Protein AF-A0A7K3WTP9-F1 (afdb_monomer_lite)

pLDDT: mean 82.83, std 19.03, range [39.19, 98.0]

Structure (mmCIF, N/CA/C/O backbone):
data_AF-A0A7K3WTP9-F1
#
_entry.id   AF-A0A7K3WTP9-F1
#
loop_
_atom_site.group_PDB
_atom_site.id
_atom_site.type_symbol
_atom_site.label_atom_id
_atom_site.label_alt_id
_atom_site.label_comp_id
_atom_site.label_asym_id
_atom_site.label_entity_id
_atom_site.label_seq_id
_atom_site.pdbx_PDB_ins_code
_atom_site.Cartn_x
_atom_site.Cartn_y
_atom_site.Cartn_z
_atom_site.occupancy
_atom_site.B_iso_or_equiv
_atom_site.auth_seq_id
_atom_site.auth_comp_id
_atom_site.auth_asym_id
_atom_site.auth_atom_id
_atom_site.pdbx_PDB_model_num
ATOM 1 N N . MET A 1 1 ? 40.029 -42.516 0.073 1.00 51.38 1 MET A N 1
ATOM 2 C CA . MET A 1 1 ? 38.880 -42.295 0.991 1.00 51.38 1 MET A CA 1
ATOM 3 C C . MET A 1 1 ? 38.984 -41.029 1.869 1.00 51.38 1 MET A C 1
ATOM 5 O O . MET A 1 1 ? 38.198 -40.892 2.796 1.00 51.38 1 MET A O 1
ATOM 9 N N . LYS A 1 2 ? 39.900 -40.074 1.604 1.00 48.75 2 LYS A N 1
ATOM 10 C CA . LYS A 1 2 ? 39.974 -38.787 2.342 1.00 48.75 2 LYS A CA 1
ATOM 11 C C . LYS A 1 2 ? 39.281 -37.622 1.614 1.00 48.75 2 LYS A C 1
ATOM 13 O O . LYS A 1 2 ? 38.815 -36.695 2.258 1.00 48.75 2 LYS A O 1
ATOM 18 N N . THR A 1 3 ? 39.133 -37.714 0.293 1.00 53.31 3 THR A N 1
ATOM 19 C CA . THR A 1 3 ? 38.517 -36.688 -0.565 1.00 53.31 3 THR A CA 1
ATOM 20 C C . THR A 1 3 ? 36.985 -36.664 -0.510 1.00 53.31 3 THR A C 1
ATOM 22 O O . THR A 1 3 ? 36.389 -35.613 -0.712 1.00 53.31 3 THR A O 1
ATOM 25 N N . LEU A 1 4 ? 36.335 -37.778 -0.148 1.00 50.91 4 LEU A N 1
ATOM 2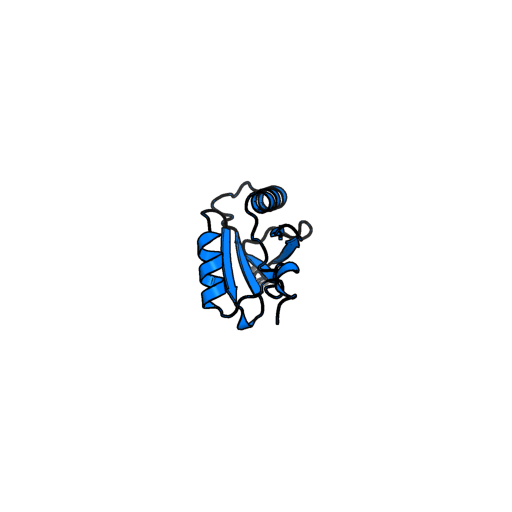6 C CA . LEU A 1 4 ? 34.868 -37.857 -0.064 1.00 50.91 4 LEU A CA 1
ATOM 27 C C . LEU A 1 4 ? 34.294 -37.112 1.158 1.00 50.91 4 LEU A C 1
ATOM 29 O O . LEU A 1 4 ? 33.164 -36.640 1.125 1.00 50.91 4 LEU A O 1
ATOM 33 N N . ARG A 1 5 ? 35.089 -36.957 2.227 1.00 53.50 5 ARG A N 1
ATOM 34 C CA . ARG A 1 5 ? 34.670 -36.249 3.450 1.00 53.50 5 ARG A CA 1
ATOM 35 C C . ARG A 1 5 ? 34.644 -34.726 3.284 1.00 53.50 5 ARG A C 1
ATOM 37 O O . ARG A 1 5 ? 33.949 -34.060 4.037 1.00 53.50 5 ARG A O 1
ATOM 44 N N . PHE A 1 6 ? 35.356 -34.185 2.292 1.00 53.78 6 PHE A N 1
ATOM 45 C CA . PHE A 1 6 ? 35.395 -32.742 2.034 1.00 53.78 6 PHE A CA 1
ATOM 46 C C . PHE A 1 6 ? 34.172 -32.241 1.251 1.00 53.78 6 PHE A C 1
ATOM 48 O O . PHE A 1 6 ? 33.679 -31.152 1.521 1.00 53.78 6 PHE A O 1
ATOM 55 N N . ILE A 1 7 ? 33.628 -33.051 0.337 1.00 57.59 7 ILE A N 1
ATOM 56 C CA . ILE A 1 7 ? 32.474 -32.663 -0.497 1.00 57.59 7 ILE A CA 1
ATOM 57 C C . ILE A 1 7 ? 31.197 -32.512 0.347 1.00 57.59 7 ILE A C 1
ATOM 59 O O . ILE A 1 7 ? 30.390 -31.619 0.102 1.00 57.59 7 ILE A O 1
ATOM 63 N N . LEU A 1 8 ? 31.042 -33.329 1.392 1.00 54.25 8 LEU A N 1
ATOM 64 C CA . LEU A 1 8 ? 29.842 -33.319 2.231 1.00 54.25 8 LEU A CA 1
ATOM 65 C C . LEU A 1 8 ? 29.759 -32.083 3.151 1.00 54.25 8 LEU A C 1
ATOM 67 O O . LEU A 1 8 ? 28.665 -31.626 3.466 1.00 54.25 8 LEU A O 1
ATOM 71 N N . VAL A 1 9 ? 30.904 -31.498 3.526 1.00 57.12 9 VAL A N 1
ATOM 72 C CA . VAL A 1 9 ? 30.959 -30.269 4.342 1.00 57.12 9 VAL A CA 1
ATOM 73 C C . VAL A 1 9 ? 30.634 -29.028 3.504 1.00 57.12 9 VAL A C 1
ATOM 75 O O . VAL A 1 9 ? 29.955 -28.126 3.984 1.00 57.12 9 VAL A O 1
ATOM 78 N N . VAL A 1 10 ? 31.040 -28.998 2.230 1.00 56.41 10 VAL A N 1
ATOM 79 C CA . VAL A 1 10 ? 30.742 -27.871 1.326 1.00 56.41 10 VAL A CA 1
ATOM 80 C C . VAL A 1 10 ? 29.247 -27.802 0.984 1.00 56.41 10 VAL A C 1
ATOM 82 O O . VAL A 1 10 ? 28.690 -26.710 0.893 1.00 56.41 10 VAL A O 1
ATOM 85 N N . PHE A 1 11 ? 28.562 -28.946 0.882 1.00 55.41 11 PHE A N 1
ATOM 86 C CA . PHE A 1 11 ? 27.118 -28.982 0.614 1.00 55.41 11 PHE A CA 1
ATOM 87 C C . PHE A 1 11 ? 26.268 -28.488 1.798 1.00 55.41 11 PHE A C 1
ATOM 89 O O . PHE A 1 11 ? 25.235 -27.855 1.593 1.00 55.41 11 PHE A O 1
ATOM 96 N N . ALA A 1 12 ? 26.716 -28.717 3.038 1.00 56.16 12 ALA A N 1
ATOM 97 C CA . ALA A 1 12 ? 25.992 -28.288 4.236 1.00 56.16 12 ALA A CA 1
ATOM 98 C C . ALA A 1 12 ? 26.034 -26.764 4.462 1.00 56.16 12 ALA A C 1
ATOM 100 O O . ALA A 1 12 ? 25.110 -26.210 5.049 1.00 56.16 12 ALA A O 1
ATOM 101 N N . ILE A 1 13 ? 27.067 -26.070 3.971 1.00 55.16 13 ILE A N 1
ATOM 102 C CA . ILE A 1 13 ? 27.213 -24.613 4.139 1.00 55.16 13 ILE A CA 1
ATOM 103 C C . ILE A 1 13 ? 26.363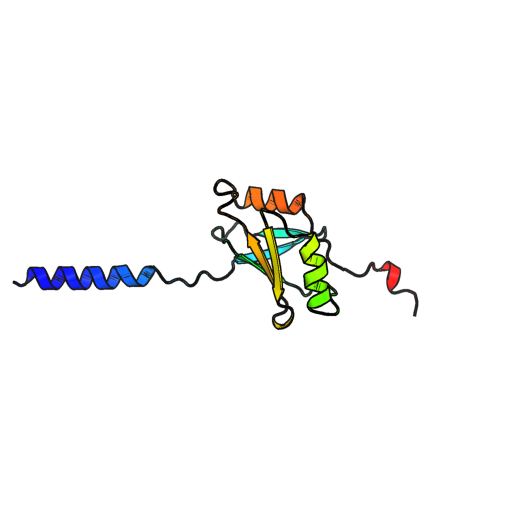 -23.842 3.110 1.00 55.16 13 ILE A C 1
ATOM 105 O O . ILE A 1 13 ? 25.870 -22.756 3.410 1.00 55.16 13 ILE A O 1
ATOM 109 N N . LEU A 1 14 ? 26.128 -24.416 1.924 1.00 54.12 14 LEU A N 1
ATOM 110 C CA . LEU A 1 14 ? 25.313 -23.803 0.865 1.00 54.12 14 LEU A CA 1
ATOM 111 C C . LEU A 1 14 ? 23.799 -23.866 1.133 1.00 54.12 14 LEU A C 1
ATOM 113 O O . LEU A 1 14 ? 23.053 -23.071 0.571 1.00 54.12 14 LEU A O 1
ATOM 117 N N . ALA A 1 15 ? 23.334 -24.772 1.996 1.00 55.66 15 ALA A N 1
ATOM 118 C CA . ALA A 1 15 ? 21.910 -24.900 2.321 1.00 55.66 15 ALA A CA 1
ATOM 119 C C . ALA A 1 15 ? 21.397 -23.807 3.284 1.00 55.66 15 ALA A C 1
ATOM 121 O O . ALA A 1 15 ? 20.191 -23.586 3.388 1.00 55.66 15 ALA A O 1
ATOM 122 N N . SER A 1 16 ? 22.296 -23.104 3.980 1.00 51.47 16 SER A N 1
ATOM 123 C CA . SER A 1 16 ? 21.946 -22.144 5.038 1.00 51.47 16 SER A CA 1
ATOM 124 C C . SER A 1 16 ? 21.462 -20.783 4.526 1.00 51.47 16 SER A C 1
ATOM 126 O O . SER A 1 16 ? 20.955 -19.987 5.311 1.00 51.47 16 SER A O 1
ATOM 128 N N . THR A 1 17 ? 21.623 -20.473 3.237 1.00 54.31 17 THR A N 1
ATOM 129 C CA . THR A 1 17 ? 21.340 -19.130 2.691 1.00 54.31 17 THR A CA 1
ATOM 130 C C . THR A 1 17 ? 19.917 -18.959 2.152 1.00 54.31 17 THR A C 1
ATOM 132 O O . THR A 1 17 ? 19.547 -17.857 1.762 1.00 54.31 17 THR A O 1
ATOM 135 N N . ALA A 1 18 ? 19.089 -20.009 2.155 1.00 53.41 18 ALA A N 1
ATOM 136 C CA . ALA A 1 18 ? 17.768 -19.978 1.518 1.00 53.41 18 ALA A CA 1
ATOM 137 C C . ALA A 1 18 ? 16.596 -19.600 2.448 1.00 53.41 18 ALA A C 1
ATOM 139 O O . ALA A 1 18 ? 15.460 -19.510 1.988 1.00 53.41 18 ALA A O 1
ATOM 140 N N . TYR A 1 19 ? 16.840 -19.354 3.740 1.00 52.09 19 TYR A N 1
ATOM 141 C CA . TYR A 1 19 ? 15.788 -19.043 4.720 1.00 52.09 19 TYR A CA 1
ATOM 142 C C . TYR A 1 19 ? 15.894 -17.622 5.284 1.00 52.09 19 TYR A C 1
ATOM 144 O O . TYR A 1 19 ? 15.759 -17.397 6.486 1.00 52.09 19 TYR A O 1
ATOM 152 N N . SER A 1 20 ? 16.065 -16.622 4.423 1.00 55.31 20 SER A N 1
ATOM 153 C CA . SER A 1 20 ? 15.605 -15.282 4.786 1.00 55.31 20 SER A CA 1
ATOM 154 C C . SER A 1 20 ? 14.077 -15.309 4.766 1.00 55.31 20 SER A C 1
ATOM 156 O O . SER A 1 20 ? 13.470 -15.299 3.699 1.00 55.31 20 SER A O 1
ATOM 158 N N . LYS A 1 21 ? 13.435 -15.367 5.943 1.00 57.16 21 LYS A N 1
ATOM 159 C CA . LYS A 1 21 ? 12.025 -14.967 6.073 1.00 57.16 21 LYS A CA 1
ATOM 160 C C . LYS A 1 21 ? 11.927 -13.562 5.482 1.00 57.16 21 LYS A C 1
ATOM 162 O O . LYS A 1 21 ? 12.423 -12.627 6.108 1.00 57.16 21 LYS A O 1
ATOM 167 N N . ALA A 1 22 ? 11.373 -13.439 4.278 1.00 70.31 22 ALA A N 1
ATOM 168 C CA . ALA A 1 22 ? 11.210 -12.157 3.612 1.00 70.31 22 ALA A CA 1
ATOM 169 C C . ALA A 1 22 ? 10.358 -11.265 4.522 1.00 70.31 22 ALA A C 1
ATOM 171 O O . ALA A 1 22 ? 9.167 -11.515 4.713 1.00 70.31 22 ALA A O 1
ATOM 172 N N . GLN A 1 23 ? 11.007 -10.302 5.174 1.00 85.94 23 GLN A N 1
ATOM 173 C CA . GLN A 1 23 ? 10.309 -9.272 5.925 1.00 85.94 23 GLN A CA 1
ATOM 174 C C . GLN A 1 23 ? 9.539 -8.411 4.918 1.00 85.94 23 GLN A C 1
ATOM 176 O O . GLN A 1 23 ? 10.035 -8.210 3.804 1.00 85.94 23 GLN A O 1
ATOM 181 N N . PRO A 1 24 ? 8.344 -7.912 5.269 1.00 91.81 24 PRO A N 1
ATOM 182 C CA . PRO A 1 24 ? 7.663 -6.936 4.435 1.00 91.81 24 PRO A CA 1
ATOM 183 C C . PRO A 1 24 ? 8.573 -5.732 4.173 1.00 91.81 24 PRO A C 1
ATOM 185 O O . PRO A 1 24 ? 9.306 -5.304 5.065 1.00 91.81 24 PRO A O 1
ATOM 188 N N . GLY A 1 25 ? 8.514 -5.178 2.964 1.00 93.94 25 GLY A N 1
ATOM 189 C CA . GLY A 1 25 ? 9.136 -3.886 2.687 1.00 93.94 25 GLY A CA 1
ATOM 190 C C . GLY A 1 25 ? 8.386 -2.754 3.392 1.00 93.94 25 GLY A C 1
ATOM 191 O O . GLY A 1 25 ? 7.255 -2.931 3.851 1.00 93.94 25 GLY A O 1
ATOM 192 N N . ASN A 1 26 ? 8.973 -1.563 3.431 1.00 94.69 26 ASN A N 1
ATOM 193 C CA . ASN A 1 26 ? 8.289 -0.378 3.954 1.00 94.69 26 ASN A CA 1
ATOM 194 C C . ASN A 1 26 ? 7.626 0.424 2.827 1.00 94.69 26 ASN A C 1
ATOM 196 O O . ASN A 1 26 ? 8.227 0.639 1.768 1.00 94.69 26 ASN A O 1
ATOM 200 N N . ALA A 1 27 ? 6.397 0.878 3.062 1.00 95.81 27 ALA A N 1
ATOM 201 C CA . ALA A 1 27 ? 5.688 1.811 2.197 1.00 95.81 27 ALA A CA 1
ATOM 202 C C . ALA A 1 27 ? 5.198 3.024 2.994 1.00 95.81 27 ALA A C 1
ATOM 204 O O . ALA A 1 27 ? 4.870 2.925 4.176 1.00 95.81 27 ALA A O 1
ATOM 205 N N . THR A 1 28 ? 5.132 4.175 2.333 1.00 95.19 28 THR A N 1
ATOM 206 C CA . THR A 1 28 ? 4.587 5.412 2.903 1.00 95.19 28 THR A CA 1
ATOM 207 C C . THR A 1 28 ? 3.343 5.856 2.147 1.00 95.19 28 THR A C 1
ATOM 209 O O . THR A 1 28 ? 3.048 5.358 1.059 1.00 95.19 28 THR A O 1
ATOM 212 N N . LEU A 1 29 ? 2.589 6.775 2.749 1.00 94.25 29 LEU A N 1
ATOM 213 C CA . LEU A 1 29 ? 1.461 7.442 2.112 1.00 94.25 29 LEU A CA 1
ATOM 214 C C . LEU A 1 29 ? 1.847 8.896 1.852 1.00 94.25 29 LEU A C 1
ATOM 216 O O . LEU A 1 29 ? 2.326 9.577 2.758 1.00 94.25 29 LEU A O 1
ATOM 220 N N . THR A 1 30 ? 1.644 9.375 0.633 1.00 92.75 30 THR A N 1
ATOM 221 C CA . THR A 1 30 ? 1.732 10.805 0.328 1.00 92.75 30 THR A CA 1
ATOM 222 C C . THR A 1 30 ? 0.501 11.545 0.849 1.00 92.75 30 THR A C 1
ATOM 224 O O . THR A 1 30 ? -0.543 10.947 1.113 1.00 92.75 30 THR A O 1
ATOM 227 N N . GLU A 1 31 ? 0.586 12.872 0.944 1.00 88.06 31 GLU A N 1
ATOM 228 C CA . GLU A 1 31 ? -0.542 13.717 1.367 1.00 88.06 31 GLU A CA 1
ATOM 229 C C . GLU A 1 31 ? -1.777 13.562 0.465 1.00 88.06 31 GLU A C 1
ATOM 231 O O . GLU A 1 31 ? -2.912 13.629 0.934 1.00 88.06 31 GLU A O 1
ATOM 236 N N . ASP A 1 32 ? -1.572 13.302 -0.828 1.00 89.00 32 ASP A N 1
ATOM 237 C CA . ASP A 1 32 ? -2.643 13.080 -1.801 1.00 89.00 32 ASP A CA 1
ATOM 238 C C . ASP A 1 32 ? -3.145 11.623 -1.854 1.00 89.00 32 ASP A C 1
ATOM 240 O O . ASP A 1 32 ? -4.034 11.305 -2.651 1.00 89.00 32 ASP A O 1
ATOM 244 N N . GLY A 1 33 ? -2.627 10.745 -0.987 1.00 91.56 33 GLY A N 1
ATOM 245 C CA . GLY A 1 33 ? -3.107 9.377 -0.802 1.00 91.56 33 GLY A CA 1
ATOM 246 C C . GLY A 1 33 ? -2.487 8.330 -1.731 1.00 91.56 33 GLY A C 1
ATOM 247 O O . GLY A 1 33 ? -3.038 7.238 -1.871 1.00 91.56 33 GLY A O 1
ATOM 248 N N . ALA A 1 34 ? -1.374 8.624 -2.398 1.00 95.06 34 ALA A N 1
ATOM 249 C CA . ALA A 1 34 ? -0.627 7.619 -3.147 1.00 95.06 34 ALA A CA 1
ATOM 250 C C . ALA A 1 34 ? 0.246 6.790 -2.194 1.00 95.06 34 ALA A C 1
ATOM 252 O O . ALA A 1 34 ? 0.927 7.319 -1.315 1.00 95.06 34 ALA A O 1
ATOM 253 N N . VAL A 1 35 ? 0.235 5.471 -2.380 1.00 96.44 35 VAL A N 1
ATOM 254 C CA . VAL A 1 35 ? 1.191 4.585 -1.708 1.00 96.44 35 VAL A CA 1
ATOM 255 C C . VAL A 1 35 ? 2.532 4.683 -2.426 1.00 96.44 35 VAL A C 1
ATOM 257 O O . VAL A 1 35 ? 2.584 4.631 -3.652 1.00 96.44 35 VAL A O 1
ATOM 260 N N . VAL A 1 36 ? 3.619 4.790 -1.670 1.00 96.69 36 VAL A N 1
ATOM 261 C CA . VAL A 1 36 ? 4.978 4.842 -2.214 1.00 96.69 36 VAL A CA 1
ATOM 262 C C . VAL A 1 36 ? 5.790 3.698 -1.635 1.00 96.69 36 VAL A C 1
ATOM 264 O O . VAL A 1 36 ? 6.042 3.648 -0.432 1.00 96.69 36 VAL A O 1
ATOM 267 N N . VAL A 1 37 ? 6.220 2.779 -2.498 1.00 95.62 37 VAL A N 1
ATOM 268 C CA . VAL A 1 37 ? 7.164 1.720 -2.133 1.00 95.62 37 VAL A CA 1
ATOM 269 C C . VAL A 1 37 ? 8.598 2.237 -2.222 1.00 95.62 37 VAL A C 1
ATOM 271 O O . VAL A 1 37 ? 8.965 2.939 -3.173 1.00 95.62 37 VAL A O 1
ATOM 274 N N . ASN A 1 38 ? 9.428 1.881 -1.238 1.00 90.00 38 ASN A N 1
ATOM 275 C CA . ASN A 1 38 ? 10.817 2.334 -1.170 1.00 90.00 38 ASN A CA 1
ATOM 276 C C . ASN A 1 38 ? 11.634 1.847 -2.385 1.00 90.00 38 ASN A C 1
ATOM 278 O O . ASN A 1 38 ? 11.819 0.647 -2.605 1.00 90.00 38 ASN A O 1
ATOM 282 N N . THR A 1 39 ? 12.179 2.782 -3.167 1.00 86.81 39 THR A N 1
ATOM 283 C CA . THR A 1 39 ? 12.981 2.479 -4.360 1.00 86.81 39 THR A CA 1
ATOM 284 C C . THR A 1 39 ? 14.416 2.055 -4.051 1.00 86.81 39 THR A C 1
ATOM 286 O O . THR A 1 39 ? 15.073 1.531 -4.951 1.00 86.81 39 THR A O 1
ATOM 289 N N . GLN A 1 40 ? 14.880 2.170 -2.807 1.00 88.06 40 GLN A N 1
ATOM 290 C CA . GLN A 1 40 ? 16.228 1.768 -2.384 1.00 88.06 40 GLN A CA 1
ATOM 291 C C . GLN A 1 40 ? 16.319 0.293 -1.948 1.00 88.06 40 GLN A C 1
ATOM 293 O O . GLN A 1 40 ? 17.404 -0.277 -1.925 1.00 88.06 40 GLN A O 1
ATOM 298 N N . GLU A 1 41 ? 15.189 -0.357 -1.651 1.00 89.19 41 GLU A N 1
ATOM 299 C CA . GLU A 1 41 ? 15.125 -1.758 -1.193 1.00 89.19 41 GLU A CA 1
ATOM 300 C C . GLU A 1 41 ? 14.697 -2.706 -2.323 1.00 89.19 41 GLU A C 1
ATOM 302 O O . GLU A 1 41 ? 13.927 -2.285 -3.182 1.00 89.19 41 GLU A O 1
ATOM 307 N N . PRO A 1 42 ? 15.118 -3.985 -2.371 1.00 91.94 42 PRO A N 1
ATOM 308 C CA . PRO A 1 42 ? 14.625 -4.931 -3.378 1.00 91.94 42 PRO A CA 1
ATOM 309 C C . PRO A 1 42 ? 13.090 -4.984 -3.426 1.00 91.94 42 PRO A C 1
ATOM 311 O O . PRO A 1 42 ? 12.444 -4.891 -2.383 1.00 91.94 42 PRO A O 1
ATOM 314 N N . LEU A 1 43 ? 12.510 -5.146 -4.625 1.00 93.62 43 LEU A N 1
ATOM 315 C CA . LEU A 1 43 ? 11.057 -5.289 -4.782 1.00 93.62 43 LEU A CA 1
ATOM 316 C C . LEU A 1 43 ? 10.564 -6.464 -3.927 1.00 93.62 43 LEU A C 1
ATOM 318 O O . LEU A 1 43 ? 11.055 -7.584 -4.065 1.00 93.62 43 LEU A O 1
ATOM 322 N N . GLN A 1 44 ? 9.591 -6.196 -3.063 1.00 94.75 44 GLN A N 1
ATOM 323 C CA . GLN A 1 44 ? 8.931 -7.197 -2.235 1.00 94.75 44 GLN A CA 1
ATOM 324 C C . GLN A 1 44 ? 7.526 -7.462 -2.771 1.00 94.75 44 GLN A C 1
ATOM 326 O O . GLN A 1 44 ? 6.919 -6.620 -3.427 1.00 94.75 44 GLN A O 1
ATOM 331 N N . SER A 1 45 ? 6.967 -8.628 -2.465 1.00 95.50 45 SER A N 1
ATOM 332 C CA . SER A 1 45 ? 5.552 -8.900 -2.742 1.00 95.50 45 SER A CA 1
ATOM 333 C C . SER A 1 45 ? 4.621 -8.343 -1.663 1.00 95.50 45 SER A C 1
ATOM 335 O O . SER A 1 45 ? 3.406 -8.362 -1.837 1.00 95.50 45 SER A O 1
ATOM 337 N N . VAL A 1 46 ? 5.167 -7.898 -0.528 1.00 96.56 46 VAL A N 1
ATOM 338 C CA . VAL A 1 46 ? 4.403 -7.406 0.621 1.00 96.56 46 VAL A CA 1
ATOM 339 C C . VAL A 1 46 ? 5.092 -6.181 1.205 1.00 96.56 46 VAL A C 1
ATOM 341 O O . VAL A 1 46 ? 6.301 -6.210 1.431 1.00 96.56 46 VAL A O 1
ATOM 344 N N . TYR A 1 47 ? 4.311 -5.145 1.487 1.00 97.06 47 TYR A N 1
ATOM 345 C CA . TYR A 1 47 ? 4.755 -3.919 2.136 1.00 97.06 47 TYR A CA 1
ATOM 346 C C . TYR A 1 47 ? 3.895 -3.591 3.355 1.00 97.06 47 TYR A C 1
ATOM 348 O O . TYR A 1 47 ? 2.712 -3.927 3.397 1.00 97.06 47 TYR A O 1
ATOM 356 N N . MET A 1 48 ? 4.484 -2.922 4.337 1.00 96.44 48 MET A N 1
ATOM 357 C CA . MET A 1 48 ? 3.790 -2.360 5.491 1.00 96.44 48 MET A CA 1
ATOM 358 C C . MET A 1 48 ? 3.562 -0.868 5.280 1.00 96.44 48 MET A C 1
ATOM 360 O O . MET A 1 48 ? 4.501 -0.131 4.989 1.00 96.44 48 MET A O 1
ATOM 364 N N . LEU A 1 49 ? 2.315 -0.441 5.452 1.00 95.62 49 LEU A N 1
ATOM 365 C CA . LEU A 1 49 ? 1.893 0.953 5.469 1.00 95.62 49 LEU A CA 1
ATOM 366 C C . LEU A 1 49 ? 1.380 1.303 6.870 1.00 95.62 49 LEU A C 1
ATOM 368 O O . LEU A 1 49 ? 0.608 0.534 7.445 1.00 95.62 49 LEU A O 1
ATOM 372 N N . ASP A 1 50 ? 1.778 2.453 7.413 1.00 94.31 50 ASP A N 1
ATOM 373 C CA . ASP A 1 50 ? 1.284 2.925 8.712 1.00 94.31 50 ASP A CA 1
ATOM 374 C C . ASP A 1 50 ? -0.214 3.265 8.642 1.00 94.31 50 ASP A C 1
ATOM 376 O O . ASP A 1 50 ? -0.651 4.077 7.818 1.00 94.31 50 ASP A O 1
ATOM 380 N N . ALA A 1 51 ? -0.999 2.638 9.519 1.00 93.06 51 ALA A N 1
ATOM 381 C CA . ALA A 1 51 ? -2.436 2.852 9.609 1.00 93.06 51 ALA A CA 1
ATOM 382 C C . ALA A 1 51 ? -2.817 4.095 10.432 1.00 93.06 51 ALA A C 1
ATOM 384 O O . ALA A 1 51 ? -3.976 4.501 10.375 1.00 93.06 51 ALA A O 1
ATOM 385 N N . SER A 1 52 ? -1.877 4.733 11.140 1.00 90.19 52 SER A N 1
ATOM 386 C CA . SER A 1 52 ? -2.136 5.898 12.006 1.00 90.19 52 SER A CA 1
ATOM 387 C C . SER A 1 52 ? -2.724 7.093 11.248 1.00 90.19 52 SER A C 1
ATOM 389 O O . SER A 1 52 ? -3.486 7.881 11.802 1.00 90.19 52 SER A O 1
ATOM 391 N N . ASN A 1 53 ? -2.428 7.187 9.949 1.00 85.44 53 ASN A N 1
ATOM 392 C CA . ASN A 1 53 ? -2.954 8.215 9.051 1.00 85.44 53 ASN A CA 1
ATOM 393 C C . ASN A 1 53 ? -4.434 8.002 8.688 1.00 85.44 53 ASN A C 1
ATOM 395 O O . ASN A 1 53 ? -5.025 8.809 7.966 1.00 85.44 53 ASN A O 1
ATOM 399 N N . PHE A 1 54 ? -5.045 6.910 9.148 1.00 88.62 54 PHE A N 1
ATOM 400 C CA . PHE A 1 54 ? -6.428 6.564 8.871 1.00 88.62 54 PHE A CA 1
ATOM 401 C C . PHE A 1 54 ? -7.256 6.580 10.158 1.00 88.62 54 PHE A C 1
ATOM 403 O O . PHE A 1 54 ? -6.982 5.857 11.110 1.00 88.62 54 PHE A O 1
ATOM 410 N N . ASN A 1 55 ? -8.351 7.340 10.151 1.00 89.12 55 ASN A N 1
ATOM 411 C CA . ASN A 1 55 ? -9.308 7.376 11.257 1.00 89.12 55 ASN A CA 1
ATOM 412 C C . ASN A 1 55 ? -10.326 6.225 11.166 1.00 89.12 55 ASN A C 1
ATOM 414 O O . ASN A 1 55 ? -11.529 6.455 11.007 1.00 89.12 55 ASN A O 1
ATOM 418 N N . PHE A 1 56 ? -9.852 4.978 11.208 1.00 90.44 56 PHE A N 1
ATOM 419 C CA . PHE A 1 56 ? -10.735 3.811 11.264 1.00 90.44 56 PHE A CA 1
ATOM 420 C C . PHE A 1 56 ? -11.273 3.614 12.680 1.00 90.44 56 PHE A C 1
ATOM 422 O O . PHE A 1 56 ? -10.518 3.570 13.647 1.00 90.44 56 PHE A O 1
ATOM 429 N N . THR A 1 57 ? -12.590 3.459 12.808 1.00 89.19 57 THR A N 1
ATOM 430 C CA . THR A 1 57 ? -13.244 3.232 14.110 1.00 89.19 57 THR A CA 1
ATOM 431 C C . THR A 1 57 ? -13.230 1.765 14.535 1.00 89.19 57 THR A C 1
ATOM 433 O O . THR A 1 57 ? -13.445 1.452 15.703 1.00 89.19 57 THR A O 1
ATOM 436 N N . SER A 1 58 ? -13.002 0.854 13.587 1.00 91.75 58 SER A N 1
ATOM 437 C CA . SER A 1 58 ? -12.903 -0.586 13.813 1.00 91.75 58 SER A CA 1
ATOM 438 C C . SER A 1 58 ? -12.127 -1.257 12.681 1.00 91.75 58 SER A C 1
ATOM 440 O O . SER A 1 58 ? -12.011 -0.716 11.579 1.00 91.75 58 SER A O 1
ATOM 442 N N . GLU A 1 59 ? -11.647 -2.477 12.923 1.00 92.25 59 GLU A N 1
ATOM 443 C CA . GLU A 1 59 ? -11.023 -3.294 11.877 1.00 92.25 59 GLU A CA 1
ATOM 444 C C . GLU A 1 59 ? -12.002 -3.597 10.732 1.00 92.25 59 GLU A C 1
ATOM 446 O O . GLU A 1 59 ? -11.615 -3.569 9.566 1.00 92.25 59 GLU A O 1
ATOM 451 N N . GLN A 1 60 ? -13.292 -3.769 11.036 1.00 94.38 60 GLN A N 1
ATOM 452 C CA . GLN A 1 60 ? -14.330 -3.963 10.023 1.00 94.38 60 GLN A CA 1
ATOM 453 C C . GLN A 1 60 ? -14.522 -2.727 9.120 1.00 94.38 60 GLN A C 1
ATOM 455 O O . GLN A 1 60 ? -14.730 -2.893 7.915 1.00 94.38 60 GLN A O 1
ATOM 460 N N . ASP A 1 61 ? -14.427 -1.502 9.659 1.00 93.75 61 ASP A N 1
ATOM 461 C CA . ASP A 1 61 ? -14.456 -0.258 8.861 1.00 93.75 61 ASP A CA 1
ATOM 462 C C . ASP A 1 61 ? -13.267 -0.221 7.891 1.00 93.75 61 ASP A C 1
ATOM 464 O O . ASP A 1 61 ? -13.442 -0.008 6.690 1.00 93.75 61 ASP A O 1
ATOM 468 N N . ALA A 1 62 ? -12.066 -0.545 8.382 1.00 94.44 62 ALA A N 1
ATOM 469 C CA . ALA A 1 62 ? -10.871 -0.622 7.547 1.00 94.44 62 ALA A CA 1
ATOM 470 C C . ALA A 1 62 ? -11.002 -1.685 6.447 1.00 94.44 62 ALA A C 1
ATOM 472 O O . ALA A 1 62 ? -10.743 -1.399 5.278 1.00 94.44 62 ALA A O 1
ATOM 473 N N . ILE A 1 63 ? -11.445 -2.898 6.792 1.00 95.25 63 ILE A N 1
ATOM 474 C CA . ILE A 1 63 ? -11.663 -3.984 5.825 1.00 95.25 63 ILE A CA 1
ATOM 475 C C . ILE A 1 63 ? -12.647 -3.542 4.741 1.00 95.25 63 ILE A C 1
ATOM 477 O O . ILE A 1 63 ? -12.388 -3.756 3.559 1.00 95.25 63 ILE A O 1
ATOM 481 N N . THR A 1 64 ? -13.750 -2.899 5.125 1.00 94.75 64 THR A N 1
ATOM 482 C CA . THR A 1 64 ? -14.784 -2.440 4.185 1.00 94.75 64 THR A CA 1
ATOM 483 C C . THR A 1 64 ? -14.249 -1.359 3.248 1.00 94.75 64 THR A C 1
ATOM 485 O O . THR A 1 64 ? -14.450 -1.442 2.037 1.00 94.75 64 THR A O 1
ATOM 488 N N . TYR A 1 65 ? -13.513 -0.379 3.780 1.00 94.38 65 TYR A N 1
ATOM 489 C CA . TYR A 1 65 ? -12.859 0.656 2.977 1.00 94.38 65 TYR A CA 1
ATOM 490 C C . TYR A 1 65 ? -11.893 0.050 1.950 1.00 94.38 65 TYR A C 1
ATOM 492 O O . TYR A 1 65 ? -11.953 0.366 0.761 1.00 94.38 65 TYR A O 1
ATOM 500 N N . PHE A 1 66 ? -11.022 -0.857 2.396 1.00 95.31 66 PHE A N 1
ATOM 501 C CA . PHE A 1 66 ? -9.995 -1.453 1.548 1.00 95.31 66 PHE A CA 1
ATOM 502 C C . PHE A 1 66 ? -10.527 -2.516 0.586 1.00 95.31 66 PHE A C 1
ATOM 504 O O . PHE A 1 66 ? -9.928 -2.722 -0.468 1.00 95.31 66 PHE A O 1
ATOM 511 N N . ALA A 1 67 ? -11.674 -3.135 0.869 1.00 94.62 67 ALA A N 1
ATOM 512 C CA . ALA A 1 67 ? -12.337 -4.035 -0.071 1.00 94.62 67 ALA A CA 1
ATOM 513 C C . ALA A 1 67 ? -12.621 -3.343 -1.414 1.00 94.62 67 ALA A C 1
ATOM 515 O O . ALA A 1 67 ? -12.390 -3.942 -2.460 1.00 94.62 67 ALA A O 1
ATOM 516 N N . ALA A 1 68 ? -13.022 -2.067 -1.389 1.00 91.62 68 ALA A N 1
ATOM 517 C CA . ALA A 1 68 ? -13.258 -1.261 -2.588 1.00 91.62 68 ALA A CA 1
ATOM 518 C C . ALA A 1 68 ? -11.971 -0.762 -3.278 1.00 91.62 68 ALA A C 1
ATOM 520 O O . ALA A 1 68 ? -12.039 -0.188 -4.363 1.00 91.62 68 ALA A O 1
ATOM 521 N N . LYS A 1 69 ? -10.806 -0.927 -2.640 1.00 94.44 69 LYS A N 1
ATOM 522 C CA . LYS A 1 69 ? -9.488 -0.517 -3.159 1.00 94.44 69 LYS A CA 1
ATOM 523 C C . LYS A 1 69 ? -8.650 -1.685 -3.664 1.00 94.44 69 LYS A C 1
ATOM 525 O O . LYS A 1 69 ? -7.643 -1.466 -4.330 1.00 94.44 69 LYS A O 1
ATOM 530 N N . ASN A 1 70 ? -9.059 -2.909 -3.352 1.00 95.44 70 ASN A N 1
ATOM 531 C CA . ASN A 1 70 ? -8.439 -4.105 -3.893 1.00 95.44 70 ASN A CA 1
ATOM 532 C C . ASN A 1 70 ? -8.657 -4.182 -5.408 1.00 95.44 70 ASN A C 1
ATOM 534 O O . ASN A 1 70 ? -9.728 -3.856 -5.915 1.00 95.44 70 ASN A O 1
ATOM 538 N N . SER A 1 71 ? -7.644 -4.667 -6.115 1.00 96.81 71 SER A N 1
ATOM 539 C CA . SER A 1 71 ? -7.670 -4.910 -7.554 1.00 96.81 71 SER A CA 1
ATOM 540 C C . SER A 1 71 ? -7.011 -6.252 -7.877 1.00 96.81 71 SER A C 1
ATOM 542 O O . SER A 1 71 ? -6.563 -6.979 -6.988 1.00 96.81 71 SER A O 1
ATOM 544 N N . GLU A 1 72 ? -6.917 -6.584 -9.164 1.00 96.69 72 GLU A N 1
ATOM 545 C CA . GLU A 1 72 ? -6.133 -7.734 -9.631 1.00 96.69 72 GLU A CA 1
ATOM 546 C C . GLU A 1 72 ? -4.615 -7.578 -9.403 1.00 96.69 72 GLU A C 1
ATOM 548 O O . GLU A 1 72 ? -3.886 -8.570 -9.446 1.00 96.69 72 GLU A O 1
ATOM 553 N N . TYR A 1 73 ? -4.133 -6.354 -9.141 1.00 97.62 73 TYR A N 1
ATOM 554 C CA . TYR A 1 73 ? -2.709 -6.058 -8.951 1.00 97.62 73 TYR A CA 1
ATOM 555 C C . TYR A 1 73 ? -2.324 -5.847 -7.491 1.00 97.62 73 TYR A C 1
ATOM 557 O O . TYR A 1 73 ? -1.190 -6.143 -7.116 1.00 97.62 73 TYR A O 1
ATOM 565 N N . VAL A 1 74 ? -3.239 -5.334 -6.665 1.00 98.00 74 VAL A N 1
ATOM 566 C CA . VAL A 1 74 ? -2.944 -4.974 -5.274 1.00 98.00 74 VAL A CA 1
ATOM 567 C C . VAL A 1 74 ? -4.057 -5.428 -4.341 1.00 98.00 74 VAL A C 1
ATOM 569 O O . VAL A 1 74 ? -5.239 -5.240 -4.622 1.00 98.00 74 VAL A O 1
ATOM 572 N N . SER A 1 75 ? -3.675 -5.985 -3.191 1.00 97.94 75 SER A N 1
ATOM 573 C CA . SER A 1 75 ? -4.595 -6.249 -2.085 1.00 97.94 75 SER A CA 1
ATOM 574 C C . SER A 1 75 ? -4.118 -5.590 -0.797 1.00 97.94 75 SER A C 1
ATOM 576 O O . SER A 1 75 ? -2.950 -5.681 -0.436 1.00 97.94 75 SER A O 1
ATOM 578 N N . TYR A 1 76 ? -5.040 -4.967 -0.079 1.00 97.50 76 TYR A N 1
ATOM 579 C CA . TYR A 1 76 ? -4.817 -4.348 1.216 1.00 97.50 76 TYR A CA 1
ATOM 580 C C . TYR A 1 76 ? -5.431 -5.216 2.319 1.00 97.50 76 TYR A C 1
ATOM 582 O O . TYR A 1 76 ? -6.591 -5.632 2.231 1.00 97.50 76 TYR A O 1
ATOM 590 N N . ARG A 1 77 ? -4.664 -5.485 3.378 1.00 96.81 77 ARG A N 1
ATOM 591 C CA . ARG A 1 77 ? -5.121 -6.193 4.583 1.00 96.81 77 ARG A CA 1
ATOM 592 C C . ARG A 1 77 ? -4.804 -5.355 5.821 1.00 96.81 77 ARG A C 1
ATOM 594 O O . ARG A 1 77 ? -3.646 -5.313 6.237 1.00 96.81 77 ARG A O 1
ATOM 601 N N . PRO A 1 78 ? -5.800 -4.673 6.400 1.00 96.31 78 PRO A N 1
ATOM 602 C CA . PRO A 1 78 ? -5.638 -3.998 7.681 1.00 96.31 78 PRO A CA 1
ATOM 603 C C . PRO A 1 78 ? -5.293 -5.001 8.779 1.00 96.31 78 PRO A C 1
ATOM 605 O O . PRO A 1 78 ? -5.879 -6.077 8.832 1.00 96.31 78 PRO A O 1
ATOM 608 N N . VAL A 1 79 ? -4.353 -4.632 9.643 1.00 95.06 79 VAL A N 1
ATOM 609 C CA . VAL A 1 79 ? -4.011 -5.333 10.885 1.00 95.06 79 VAL A CA 1
ATOM 610 C C . VAL A 1 79 ? -3.923 -4.259 11.969 1.00 95.06 79 VAL A C 1
ATOM 612 O O . VAL A 1 79 ? -2.840 -3.875 12.417 1.00 95.06 79 VAL A O 1
ATOM 615 N N . LEU A 1 80 ? -5.079 -3.699 12.344 1.00 92.06 80 LEU A N 1
ATOM 616 C CA . LEU A 1 80 ? -5.137 -2.489 13.179 1.00 92.06 80 LEU A CA 1
ATOM 617 C C . LEU A 1 80 ? -4.592 -2.705 14.596 1.00 92.06 80 LEU A C 1
ATOM 619 O O . LEU A 1 80 ? -4.062 -1.768 15.181 1.00 92.06 80 LEU A O 1
ATOM 623 N N . GLN A 1 81 ? -4.626 -3.938 15.113 1.00 92.31 81 GLN A N 1
ATOM 624 C CA . GLN A 1 81 ? -3.955 -4.305 16.371 1.00 92.31 81 GLN A CA 1
ATOM 625 C C . GLN A 1 81 ? -2.445 -3.996 16.365 1.00 92.31 81 GLN A C 1
ATOM 627 O O . GLN A 1 81 ? -1.866 -3.726 17.413 1.00 92.31 81 GLN A O 1
ATOM 632 N N . ASN A 1 82 ? -1.826 -3.989 15.181 1.00 93.06 82 ASN A N 1
ATOM 633 C CA . ASN A 1 82 ? -0.416 -3.664 14.976 1.00 93.06 82 ASN A CA 1
ATOM 634 C C . ASN A 1 82 ? -0.236 -2.271 14.349 1.00 93.06 82 ASN A C 1
ATOM 636 O O . ASN A 1 82 ? 0.877 -1.921 13.969 1.00 93.06 82 ASN A O 1
ATOM 640 N N . ASN A 1 83 ? -1.319 -1.498 14.208 1.00 94.69 83 ASN A N 1
ATOM 641 C CA . ASN A 1 83 ? -1.352 -0.195 13.548 1.00 94.69 83 ASN A CA 1
ATOM 642 C C . ASN A 1 83 ? -0.757 -0.200 12.122 1.00 94.69 83 ASN A C 1
ATOM 644 O O . ASN A 1 83 ? -0.120 0.759 11.691 1.00 94.69 83 ASN A O 1
ATOM 648 N N . VAL A 1 84 ? -0.962 -1.284 11.367 1.00 95.94 84 VAL A N 1
ATOM 649 C CA . VAL A 1 84 ? -0.453 -1.398 9.992 1.00 95.94 84 VAL A CA 1
ATOM 650 C C . VAL A 1 84 ? -1.515 -1.862 9.008 1.00 95.94 84 VAL A C 1
ATOM 652 O O . VAL A 1 84 ? -2.470 -2.557 9.357 1.00 95.94 84 VAL A O 1
ATOM 655 N N . ILE A 1 85 ? -1.314 -1.508 7.745 1.00 96.62 85 ILE A N 1
ATOM 656 C CA . ILE A 1 85 ? -2.004 -2.075 6.592 1.00 96.62 85 ILE A CA 1
ATOM 657 C C . ILE A 1 85 ? -0.958 -2.807 5.760 1.00 96.62 85 ILE A C 1
ATOM 659 O O . ILE A 1 85 ? 0.020 -2.220 5.300 1.00 96.62 85 ILE A O 1
ATOM 663 N N . MET A 1 86 ? -1.171 -4.100 5.550 1.00 97.56 86 MET A N 1
ATOM 664 C CA . MET A 1 86 ? -0.336 -4.901 4.666 1.00 97.56 86 MET A CA 1
ATOM 665 C C . MET A 1 86 ? -0.778 -4.673 3.221 1.00 97.56 86 MET A C 1
ATOM 667 O O . MET A 1 86 ? -1.939 -4.905 2.880 1.00 97.56 86 MET A O 1
ATOM 671 N N . VAL A 1 87 ? 0.145 -4.238 2.371 1.00 97.75 87 VAL A N 1
ATOM 672 C CA . VAL A 1 87 ? -0.055 -4.012 0.937 1.00 97.75 87 VAL A CA 1
ATOM 673 C C . VAL A 1 87 ? 0.607 -5.155 0.176 1.00 97.75 87 VAL A C 1
ATOM 675 O O . VAL A 1 87 ? 1.829 -5.278 0.152 1.00 97.75 87 VAL A O 1
ATOM 678 N N . TYR A 1 88 ? -0.197 -6.015 -0.435 1.00 97.69 88 TYR A N 1
ATOM 679 C CA . TYR A 1 88 ? 0.256 -7.156 -1.222 1.00 97.69 88 TYR A CA 1
ATOM 680 C C . TYR A 1 88 ? 0.293 -6.779 -2.696 1.00 97.69 88 TYR A C 1
ATOM 682 O O . TYR A 1 88 ? -0.751 -6.480 -3.277 1.00 97.69 88 TYR A O 1
ATOM 690 N N . LEU A 1 89 ? 1.475 -6.843 -3.302 1.00 97.50 89 LEU A N 1
ATOM 691 C CA . LEU A 1 89 ? 1.656 -6.684 -4.740 1.00 97.50 89 LEU A CA 1
ATOM 692 C C . LEU A 1 89 ? 1.541 -8.049 -5.418 1.00 97.50 89 LEU A C 1
ATOM 694 O O . LEU A 1 89 ? 2.262 -8.992 -5.079 1.00 97.50 89 LEU A O 1
ATOM 698 N N . GLN A 1 90 ? 0.676 -8.156 -6.422 1.00 96.69 90 GLN A N 1
ATOM 699 C CA . GLN A 1 90 ? 0.536 -9.354 -7.249 1.00 96.69 90 GLN A CA 1
ATOM 700 C C . GLN A 1 90 ? 1.645 -9.394 -8.309 1.00 96.69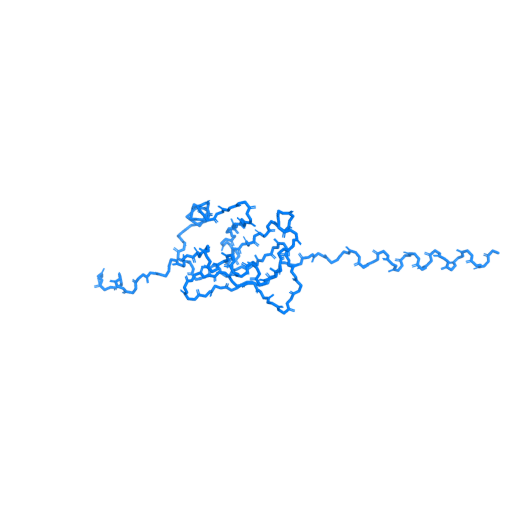 90 GLN A C 1
ATOM 702 O O . GLN A 1 90 ? 1.393 -9.353 -9.511 1.00 96.69 90 GLN A O 1
ATOM 707 N N . VAL A 1 91 ? 2.901 -9.496 -7.862 1.00 94.88 91 VAL A N 1
ATOM 708 C CA . VAL A 1 91 ? 4.105 -9.486 -8.721 1.00 94.88 91 VAL A CA 1
ATOM 709 C C . VAL A 1 91 ? 4.106 -10.576 -9.797 1.00 94.88 91 VAL A C 1
ATOM 711 O O . VAL A 1 91 ? 4.791 -10.452 -10.800 1.00 94.88 91 VAL A O 1
ATOM 714 N N . LYS A 1 92 ? 3.316 -11.644 -9.630 1.00 94.69 92 LYS A N 1
ATOM 715 C CA . LYS A 1 92 ? 3.139 -12.679 -10.662 1.00 94.69 92 LYS A CA 1
ATOM 716 C C . LYS A 1 92 ? 2.232 -12.233 -11.812 1.00 94.69 92 LYS A C 1
ATOM 718 O O . LYS A 1 92 ? 2.406 -12.716 -12.924 1.00 94.69 92 LYS A O 1
ATOM 723 N N . THR A 1 93 ? 1.281 -11.338 -11.549 1.00 95.62 93 THR A N 1
ATOM 724 C CA . THR A 1 93 ? 0.372 -10.765 -12.555 1.00 95.62 93 THR A CA 1
ATOM 725 C C . THR A 1 93 ? 1.084 -9.707 -13.401 1.00 95.62 93 THR A C 1
ATOM 727 O O . THR A 1 93 ? 0.759 -9.529 -14.572 1.00 95.62 93 THR A O 1
ATOM 730 N N . ARG A 1 94 ? 2.082 -9.028 -12.821 1.00 95.12 94 ARG A N 1
ATOM 731 C CA . ARG A 1 94 ? 2.939 -8.030 -13.480 1.00 95.12 94 ARG A CA 1
ATOM 732 C C . ARG A 1 94 ? 4.425 -8.298 -13.182 1.00 95.12 94 ARG A C 1
ATOM 734 O O . ARG A 1 94 ? 5.020 -7.582 -12.378 1.00 95.12 94 ARG A O 1
ATOM 741 N N . PRO A 1 95 ? 5.019 -9.355 -13.767 1.00 95.56 95 PRO A N 1
ATOM 742 C CA . PRO A 1 95 ? 6.399 -9.755 -13.473 1.00 95.56 95 PRO A CA 1
ATOM 743 C C . PRO A 1 95 ? 7.452 -8.814 -14.072 1.00 95.56 95 PRO A C 1
ATOM 745 O O . PRO A 1 95 ? 8.606 -8.831 -13.652 1.00 95.56 95 PRO A O 1
ATOM 748 N N . ASP A 1 96 ? 7.060 -8.016 -15.059 1.00 96.69 96 ASP A N 1
ATOM 749 C CA . ASP A 1 96 ? 7.862 -7.017 -15.759 1.00 96.69 96 ASP A CA 1
ATOM 750 C C . ASP A 1 96 ? 7.842 -5.639 -15.079 1.00 96.69 96 ASP A C 1
ATOM 752 O O . ASP A 1 96 ? 8.696 -4.804 -15.371 1.00 96.69 96 ASP A O 1
ATOM 756 N N . TRP A 1 97 ? 6.908 -5.405 -14.151 1.00 97.12 97 TRP A N 1
ATOM 757 C CA . TRP A 1 97 ? 6.794 -4.129 -13.451 1.00 97.12 97 TRP A CA 1
ATOM 758 C C . TRP A 1 97 ? 7.924 -3.916 -12.449 1.00 97.12 97 TRP A C 1
ATOM 760 O O . TRP A 1 97 ? 8.135 -4.679 -11.500 1.00 97.12 97 TRP A O 1
ATOM 770 N N . THR A 1 98 ? 8.611 -2.798 -12.625 1.00 96.12 98 THR A N 1
ATOM 771 C CA . THR A 1 98 ? 9.589 -2.259 -11.691 1.00 96.12 98 THR A CA 1
ATOM 772 C C . THR A 1 98 ? 8.897 -1.538 -10.531 1.00 96.12 98 THR A C 1
ATOM 774 O O . THR A 1 98 ? 7.700 -1.255 -10.553 1.00 96.12 98 THR A O 1
ATOM 777 N N . LYS A 1 99 ? 9.660 -1.157 -9.500 1.00 94.44 99 LYS A N 1
ATOM 778 C CA . LYS A 1 99 ? 9.140 -0.302 -8.415 1.00 94.44 99 LYS A CA 1
ATOM 779 C C . LYS A 1 99 ? 8.601 1.045 -8.918 1.00 94.44 99 LYS A C 1
ATOM 781 O O . LYS A 1 99 ? 7.697 1.591 -8.295 1.00 94.44 99 LYS A O 1
ATOM 786 N N . ALA A 1 100 ? 9.138 1.573 -10.020 1.00 96.69 100 ALA A N 1
ATOM 787 C CA . ALA A 1 100 ? 8.627 2.802 -10.620 1.00 96.69 100 ALA A CA 1
ATOM 788 C C . ALA A 1 100 ? 7.223 2.590 -11.202 1.00 96.69 100 ALA A C 1
ATOM 790 O O . ALA A 1 100 ? 6.350 3.419 -10.966 1.00 96.69 100 ALA A O 1
ATOM 791 N N . ASP A 1 101 ? 6.985 1.451 -11.857 1.00 97.75 101 ASP A N 1
ATOM 792 C CA . ASP A 1 101 ? 5.676 1.095 -12.417 1.00 97.75 101 ASP A CA 1
ATOM 793 C C . ASP A 1 101 ? 4.629 0.891 -11.312 1.00 97.75 101 ASP A C 1
ATOM 795 O O . ASP A 1 101 ? 3.515 1.403 -11.405 1.00 97.75 101 ASP A O 1
ATOM 799 N N . TRP A 1 102 ? 5.003 0.241 -10.204 1.00 97.81 102 TRP A N 1
ATOM 800 C CA . TRP A 1 102 ? 4.133 0.123 -9.027 1.00 97.81 102 TRP A CA 1
ATOM 801 C C . TRP A 1 102 ? 3.795 1.482 -8.404 1.00 97.81 102 TRP A C 1
ATOM 803 O O . TRP A 1 102 ? 2.637 1.741 -8.084 1.00 97.81 102 TRP A O 1
ATOM 813 N N . ASN A 1 103 ? 4.780 2.373 -8.258 1.00 97.69 103 ASN A N 1
ATOM 814 C CA . ASN A 1 103 ? 4.531 3.725 -7.755 1.00 97.69 103 ASN A CA 1
ATOM 815 C C . ASN A 1 103 ? 3.652 4.538 -8.719 1.00 97.69 103 ASN A C 1
ATOM 817 O O . ASN A 1 103 ? 2.759 5.246 -8.260 1.00 97.69 103 ASN A O 1
ATOM 821 N N . ALA A 1 104 ? 3.833 4.399 -10.037 1.00 97.81 104 ALA A N 1
ATOM 822 C CA . ALA A 1 104 ? 2.956 5.018 -11.032 1.00 97.81 10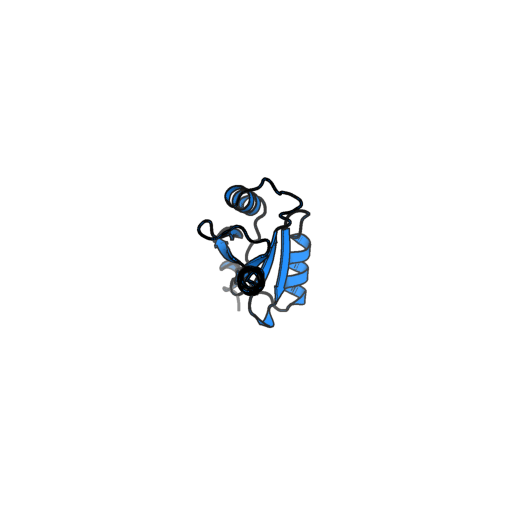4 AL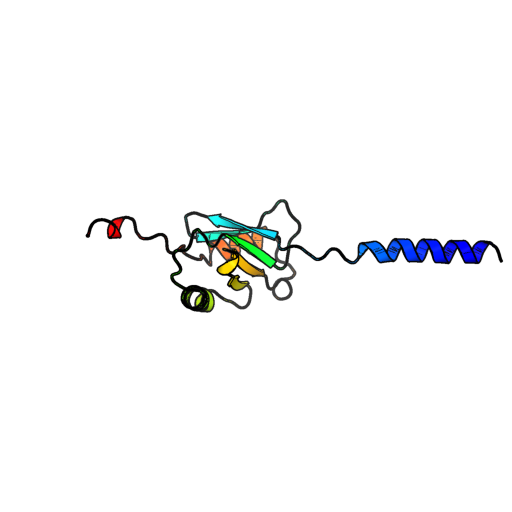A A CA 1
ATOM 823 C C . ALA A 1 104 ? 1.513 4.501 -10.910 1.00 97.81 104 ALA A C 1
ATOM 825 O O . ALA A 1 104 ? 0.576 5.296 -10.832 1.00 97.81 104 ALA A O 1
ATOM 826 N N . TYR A 1 105 ? 1.333 3.186 -10.763 1.00 97.69 105 TYR A N 1
ATOM 827 C CA . TYR A 1 105 ? 0.027 2.588 -10.492 1.00 97.69 105 TYR A CA 1
ATOM 828 C C . TYR A 1 105 ? -0.631 3.183 -9.237 1.00 97.69 105 TYR A C 1
ATOM 830 O O . TYR A 1 105 ? -1.822 3.496 -9.251 1.00 97.69 105 TYR A O 1
ATOM 838 N N . PHE A 1 106 ? 0.121 3.381 -8.151 1.00 97.50 106 PHE A N 1
ATOM 839 C CA . PHE A 1 106 ? -0.415 3.958 -6.915 1.00 97.50 106 PHE A CA 1
ATOM 840 C C . PHE A 1 106 ? -0.763 5.445 -7.015 1.00 97.50 106 PHE A C 1
ATOM 842 O O . PHE A 1 106 ? -1.677 5.895 -6.322 1.00 97.50 106 PHE A O 1
ATOM 849 N N . VAL A 1 107 ? -0.093 6.199 -7.889 1.00 96.62 107 VAL A N 1
ATOM 850 C CA . VAL A 1 107 ? -0.473 7.584 -8.211 1.00 96.62 107 VAL A CA 1
ATOM 851 C C . VAL A 1 107 ? -1.837 7.628 -8.904 1.00 96.62 107 VAL A C 1
ATOM 853 O O . VAL A 1 107 ? -2.637 8.523 -8.627 1.00 96.62 107 VAL A O 1
ATOM 856 N N . GLU A 1 108 ? -2.138 6.650 -9.757 1.00 96.25 108 GLU A N 1
ATOM 857 C CA . GLU A 1 108 ? -3.437 6.530 -10.431 1.00 96.25 108 GLU A CA 1
ATOM 858 C C . GLU A 1 108 ? -4.525 5.939 -9.516 1.00 96.25 108 GLU A C 1
ATOM 860 O O . GLU A 1 108 ? -5.699 6.290 -9.628 1.00 96.25 108 GLU A O 1
ATOM 865 N N . ASN A 1 109 ? -4.141 5.086 -8.560 1.00 95.94 109 ASN A N 1
ATOM 866 C CA . ASN A 1 109 ? -5.047 4.303 -7.709 1.00 95.94 109 ASN A CA 1
ATOM 867 C C . ASN A 1 109 ? -4.952 4.697 -6.229 1.00 95.94 109 ASN A C 1
ATO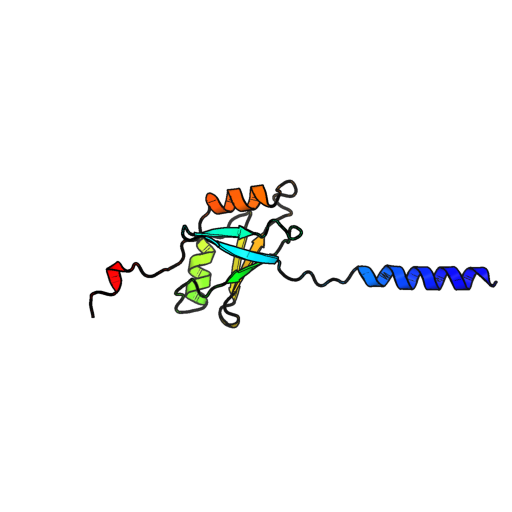M 869 O O . ASN A 1 109 ? -4.794 3.860 -5.338 1.00 95.94 109 ASN A O 1
ATOM 873 N N . LYS A 1 110 ? -5.064 5.999 -5.965 1.00 94.44 110 LYS A N 1
ATOM 874 C CA . LYS A 1 110 ? -4.916 6.584 -4.628 1.00 94.44 110 LYS A CA 1
ATOM 875 C C . LYS A 1 110 ? -5.888 6.001 -3.595 1.00 94.44 110 LYS A C 1
ATOM 877 O O . LYS A 1 110 ? -7.097 5.830 -3.829 1.00 94.44 110 LYS A O 1
ATOM 882 N N . ILE A 1 111 ? -5.364 5.808 -2.391 1.00 92.38 111 ILE A N 1
ATOM 883 C CA . ILE A 1 111 ? -6.121 5.556 -1.171 1.00 92.38 111 ILE A CA 1
ATOM 884 C C . ILE A 1 111 ? -6.153 6.858 -0.368 1.00 92.38 111 ILE A C 1
ATOM 886 O O . ILE A 1 111 ? -5.171 7.292 0.221 1.00 92.38 111 ILE A O 1
ATOM 890 N N . LYS A 1 112 ? -7.299 7.543 -0.369 1.00 80.50 112 LYS A N 1
ATOM 891 C CA . LYS A 1 112 ? -7.449 8.744 0.456 1.00 80.50 112 LYS A CA 1
ATOM 892 C C . LYS A 1 112 ? -7.372 8.338 1.921 1.00 80.50 112 LYS A C 1
ATOM 894 O O . LYS A 1 112 ? -8.168 7.500 2.357 1.00 80.50 112 LYS A O 1
ATOM 899 N N . SER A 1 113 ? -6.460 8.938 2.673 1.00 66.12 113 SER A N 1
ATOM 900 C CA . SER A 1 113 ? -6.551 8.909 4.125 1.00 66.12 113 SER A CA 1
ATOM 901 C C . SER A 1 113 ? -7.920 9.468 4.534 1.00 66.12 113 SER A C 1
ATOM 903 O O . SER A 1 113 ? -8.425 10.426 3.943 1.00 66.12 113 SER A O 1
ATOM 905 N N . LYS A 1 114 ? -8.560 8.872 5.546 1.00 62.28 114 LYS A N 1
ATOM 906 C CA . LYS A 1 114 ? -9.684 9.515 6.249 1.00 62.28 114 LYS A CA 1
ATOM 907 C C . LYS A 1 114 ? -9.099 10.611 7.158 1.00 62.28 114 LYS A C 1
ATOM 909 O O . LYS A 1 114 ? -9.338 10.594 8.360 1.00 62.28 114 LYS A O 1
ATOM 914 N N . ILE A 1 115 ? -8.279 11.528 6.637 1.00 52.09 115 ILE A N 1
ATOM 915 C CA . ILE A 1 115 ? -7.983 12.750 7.387 1.00 52.09 115 ILE A CA 1
ATOM 916 C C . ILE A 1 115 ? -9.312 13.486 7.434 1.00 52.09 115 ILE A C 1
ATOM 918 O O . ILE A 1 115 ? -9.881 13.825 6.397 1.00 52.09 115 ILE A O 1
ATOM 922 N N . SER A 1 116 ? -9.853 13.603 8.643 1.00 46.28 116 SER A N 1
ATOM 923 C CA . SER A 1 116 ? -11.010 14.429 8.938 1.00 46.28 116 SER A CA 1
ATOM 924 C C . SER A 1 116 ? -10.787 15.760 8.246 1.00 46.28 116 SER A C 1
ATOM 926 O O . SER A 1 116 ? -9.802 16.434 8.536 1.00 46.28 116 SER A O 1
ATOM 928 N N . ASP A 1 117 ? -11.654 16.102 7.303 1.00 45.34 117 ASP A N 1
ATOM 929 C CA . ASP A 1 117 ? -11.697 17.440 6.745 1.00 45.34 117 ASP A CA 1
ATOM 930 C C . ASP A 1 117 ? -11.626 18.442 7.920 1.00 45.34 117 ASP A C 1
ATOM 932 O O . ASP A 1 117 ? -12.495 18.379 8.801 1.00 45.34 117 ASP A O 1
ATOM 936 N N . PRO A 1 118 ? -10.600 19.315 8.011 1.00 49.12 118 PRO A N 1
ATOM 937 C CA . PRO A 1 118 ? -10.498 20.305 9.086 1.00 49.12 118 PRO A CA 1
ATOM 938 C C . PRO A 1 118 ? -11.763 21.171 9.201 1.00 49.12 118 PRO A C 1
ATOM 940 O O . PRO A 1 118 ? -12.064 21.692 10.274 1.00 49.12 118 PRO A O 1
ATOM 943 N N . SER A 1 119 ? -12.559 21.249 8.127 1.00 49.47 119 SER A N 1
ATOM 944 C CA . SER A 1 119 ? -13.883 21.879 8.086 1.00 49.47 119 SER A CA 1
ATOM 945 C C . SER A 1 119 ? -14.906 21.284 9.061 1.00 49.47 119 SER A C 1
ATOM 947 O O . SER A 1 119 ? -15.881 21.954 9.389 1.00 49.47 119 SER A O 1
ATOM 949 N N . GLN A 1 120 ? -14.734 20.040 9.526 1.00 45.00 120 GLN A N 1
ATOM 950 C CA . GLN A 1 120 ? -15.711 19.355 10.387 1.00 45.00 120 GLN A CA 1
ATOM 951 C C . GLN A 1 120 ? -15.386 19.402 11.887 1.00 45.00 120 GLN A C 1
ATOM 953 O O . GLN A 1 120 ? -16.139 18.853 12.690 1.00 45.00 120 GLN A O 1
ATOM 958 N N . GLN A 1 121 ? -14.311 20.082 12.300 1.00 41.50 121 GLN A N 1
ATOM 959 C CA . GLN A 1 121 ? -13.983 20.275 13.723 1.00 41.50 121 GLN A CA 1
ATOM 960 C C . GLN A 1 121 ? -14.566 21.561 14.344 1.00 41.50 121 GLN A C 1
ATOM 962 O O . GLN A 1 121 ? -14.384 21.784 15.536 1.00 41.50 121 GLN A O 1
ATOM 967 N N . LEU A 1 122 ? -15.309 22.383 13.590 1.00 41.78 122 LEU A N 1
ATOM 968 C CA . LEU A 1 122 ? -15.853 23.671 14.063 1.00 41.78 122 LEU A CA 1
ATOM 969 C C . LEU A 1 122 ? -17.329 23.649 14.504 1.00 41.78 122 LEU A C 1
ATOM 971 O O . LEU A 1 122 ? -17.951 24.700 14.628 1.00 41.78 122 LEU A O 1
ATOM 975 N N . THR A 1 123 ? -17.897 22.480 14.797 1.00 46.06 123 THR A N 1
ATOM 976 C CA . THR A 1 123 ? -19.225 22.389 15.427 1.00 46.06 123 THR A CA 1
ATOM 977 C C . THR A 1 123 ? -19.262 21.285 16.472 1.00 46.06 123 THR A C 1
ATOM 979 O O . THR A 1 123 ? -19.672 20.162 16.182 1.00 46.06 123 THR A O 1
ATOM 982 N N . LYS A 1 124 ? -18.849 21.614 17.695 1.00 39.19 124 LYS A N 1
ATOM 983 C CA . LYS A 1 124 ? -19.413 21.064 18.931 1.00 39.19 124 LYS A CA 1
ATOM 984 C C . LYS A 1 124 ? -19.375 22.121 20.021 1.00 39.19 124 LYS A C 1
ATOM 986 O O . LYS A 1 124 ? -18.355 22.837 20.088 1.00 39.19 124 LYS A O 1
#

Sequence (124 aa):
MKTLRFILVVFAILASTAYSKAQPGNATLTEDGAVVVNTQEPLQSVYMLDASNFNFTSEQDAITYFAAKNSEYVSYRPVLQNNVIMVYLQVKTRPDWTKADWNAYFVENKIKSKISDPSQQLTK

Secondary structure (DSSP, 8-state):
--SHHHHHHHHHHHGGGS----PPEEEEE-TTS-EEE-TTSPP-SEEEEEGGGS--SSHHHHHHHHHTT--SSEEEEEEGGGTEEEEEE-TTTSTT--HHHHHHHHHHS--------GGGSS--

Foldseek 3Di:
DVVVVVVVVVVVVVVPPPDPPDDAFEWEADQQFFIAGDQVDPDDQKYKYAQPLAPDPDLVSVCVLQVVLDDPAWHWHDPVVVRIIMIGGPCVVVVPDDSVNSSVVRVVRGDNHPPPPPVPPPDD

Organism: NCBI:txid101383

Radius of gyration: 20.86 Å; chains: 1; bounding box: 59×66×35 Å